Protein AF-A0A2V9I6J4-F1 (afdb_monomer_lite)

Foldseek 3Di:
DAQLNFDWDWDFDAQQNHTDIDTGGPPVCPVVNVVSVCVVCVVVVDDDDDPVVSVVSND

Sequence (59 aa):
SSLAHVHAIILRHDLNGIPAYQLLVSREYGESVWESVLHAGHEFHLEPFGLQAHQLLKA

Structure (mmCIF, N/CA/C/O backbone):
data_AF-A0A2V9I6J4-F1
#
_entry.id   AF-A0A2V9I6J4-F1
#
loop_
_atom_site.group_PDB
_atom_site.id
_atom_site.type_symbol
_atom_site.label_atom_id
_atom_site.label_alt_id
_atom_site.label_comp_id
_atom_site.label_asym_id
_atom_site.label_entity_id
_atom_site.label_seq_id
_atom_site.pdbx_PDB_ins_code
_atom_site.Cartn_x
_atom_site.Cartn_y
_atom_site.Cartn_z
_atom_site.occupancy
_atom_site.B_iso_or_equiv
_atom_site.auth_seq_id
_atom_site.auth_comp_id
_atom_site.auth_asym_id
_atom_site.auth_atom_id
_atom_site.pdbx_PDB_model_num
ATOM 1 N N . SER A 1 1 ? -7.591 -12.260 4.467 1.00 59.34 1 SER A N 1
ATOM 2 C CA . SER A 1 1 ? -6.129 -12.097 4.317 1.00 59.34 1 SER A CA 1
ATOM 3 C C . SER A 1 1 ? -5.600 -11.322 5.508 1.00 59.34 1 SER A C 1
ATOM 5 O O . SER A 1 1 ? -6.199 -10.308 5.851 1.00 59.34 1 SER A O 1
ATOM 7 N N . SER A 1 2 ? -4.532 -11.794 6.156 1.00 75.12 2 SER A N 1
ATOM 8 C CA . SER A 1 2 ? -3.835 -11.041 7.207 1.00 75.12 2 SER A CA 1
ATOM 9 C C . SER A 1 2 ? -2.572 -10.403 6.632 1.00 75.12 2 SER A C 1
ATOM 11 O O . SER A 1 2 ? -1.764 -11.106 6.028 1.00 75.12 2 SER A O 1
ATOM 13 N N . LEU A 1 3 ? -2.393 -9.101 6.833 1.00 82.62 3 LEU A N 1
ATOM 14 C CA . LEU A 1 3 ? -1.170 -8.360 6.522 1.00 82.62 3 LEU A CA 1
ATOM 15 C C . LEU A 1 3 ? -0.646 -7.782 7.833 1.00 82.62 3 LEU A C 1
ATOM 17 O O . LEU A 1 3 ? -1.406 -7.115 8.524 1.00 82.62 3 LEU A O 1
ATOM 21 N N . ALA A 1 4 ? 0.613 -8.049 8.191 1.00 85.19 4 ALA A N 1
ATOM 22 C CA . ALA A 1 4 ? 1.191 -7.586 9.459 1.00 85.19 4 ALA A CA 1
ATOM 23 C C . ALA A 1 4 ? 0.308 -7.908 10.691 1.00 85.19 4 ALA A C 1
ATOM 25 O O . ALA A 1 4 ? 0.169 -7.100 11.599 1.00 85.19 4 ALA A O 1
ATOM 26 N N . HIS A 1 5 ? -0.320 -9.093 10.706 1.00 86.19 5 HIS A N 1
ATOM 27 C CA . HIS A 1 5 ? -1.282 -9.538 11.735 1.00 86.19 5 HIS A CA 1
ATOM 28 C C . HIS A 1 5 ? -2.597 -8.739 11.815 1.00 86.19 5 HIS A C 1
ATOM 30 O O . HIS A 1 5 ? -3.377 -8.926 12.746 1.00 86.19 5 HIS A O 1
ATOM 36 N N . VAL A 1 6 ? -2.890 -7.910 10.812 1.00 89.31 6 VAL A N 1
ATOM 37 C CA . VAL A 1 6 ? -4.099 -7.084 10.725 1.00 89.31 6 VAL A CA 1
ATOM 38 C C . VAL A 1 6 ? -5.003 -7.583 9.599 1.00 89.31 6 VAL A C 1
ATOM 40 O O . VAL A 1 6 ? -4.535 -8.037 8.549 1.00 89.31 6 VAL A O 1
ATOM 43 N N . HIS A 1 7 ? -6.321 -7.501 9.802 1.00 91.75 7 HIS A N 1
ATOM 44 C CA . HIS A 1 7 ? -7.277 -7.749 8.728 1.00 91.75 7 HIS A CA 1
ATOM 45 C C . HIS A 1 7 ? -7.181 -6.627 7.687 1.00 91.75 7 HIS A C 1
ATOM 47 O O . HIS A 1 7 ? -7.457 -5.467 7.981 1.00 91.75 7 HIS A O 1
ATOM 53 N N . ALA A 1 8 ? -6.836 -6.987 6.451 1.00 94.44 8 ALA A N 1
ATOM 54 C CA . ALA A 1 8 ? -6.659 -6.038 5.357 1.00 94.44 8 ALA A CA 1
ATOM 55 C C . ALA A 1 8 ? -7.425 -6.477 4.106 1.00 94.44 8 ALA A C 1
ATOM 57 O O . ALA A 1 8 ? -7.535 -7.677 3.825 1.00 94.44 8 ALA A O 1
ATOM 58 N N . ILE A 1 9 ? -7.907 -5.503 3.336 1.00 95.25 9 ILE A N 1
ATOM 59 C CA . ILE A 1 9 ? -8.340 -5.710 1.952 1.00 95.25 9 ILE A CA 1
ATOM 60 C C . ILE A 1 9 ? -7.154 -5.350 1.059 1.00 95.25 9 ILE A C 1
ATOM 62 O O . ILE A 1 9 ? -6.610 -4.250 1.151 1.00 95.25 9 ILE A O 1
ATOM 66 N N . ILE A 1 10 ? -6.754 -6.291 0.207 1.00 94.88 10 ILE A N 1
ATOM 67 C CA . ILE A 1 10 ? -5.644 -6.124 -0.731 1.00 94.88 10 ILE A CA 1
ATOM 68 C C . ILE A 1 10 ? -6.237 -6.110 -2.133 1.00 94.88 10 ILE A C 1
ATOM 70 O O . ILE A 1 10 ? -6.836 -7.095 -2.565 1.00 94.88 10 ILE A O 1
ATOM 74 N N . LEU A 1 11 ? -6.081 -4.991 -2.834 1.00 95.38 11 LEU A N 1
ATOM 75 C CA . LEU A 1 11 ? -6.555 -4.819 -4.203 1.00 95.38 11 LEU A CA 1
ATOM 76 C C . LEU A 1 11 ? -5.353 -4.712 -5.127 1.00 95.38 11 LEU A C 1
ATOM 78 O O . LEU A 1 11 ? -4.487 -3.868 -4.908 1.00 95.38 11 LEU A O 1
ATOM 82 N N . ARG A 1 12 ? -5.304 -5.532 -6.177 1.00 95.31 12 ARG A N 1
ATOM 83 C CA . ARG A 1 12 ? -4.347 -5.309 -7.261 1.00 95.31 12 ARG A CA 1
ATOM 84 C C . ARG A 1 12 ? -4.838 -4.140 -8.112 1.00 95.31 12 ARG A C 1
ATOM 86 O O . ARG A 1 12 ? -5.957 -4.176 -8.618 1.00 95.31 12 ARG A O 1
ATOM 93 N N . HIS A 1 13 ? -4.009 -3.114 -8.240 1.00 93.50 13 HIS A N 1
ATOM 94 C CA . HIS A 1 13 ? -4.296 -1.904 -8.999 1.00 93.50 13 HIS A CA 1
ATOM 95 C C . HIS A 1 13 ? -2.985 -1.379 -9.590 1.00 93.50 13 HIS A C 1
ATOM 97 O O . HIS A 1 13 ? -2.342 -0.494 -9.021 1.00 93.50 13 HIS A O 1
ATOM 103 N N . ASP A 1 14 ? -2.594 -1.982 -10.712 1.00 93.75 14 ASP A N 1
ATOM 104 C CA . ASP A 1 14 ? -1.348 -1.695 -11.423 1.00 93.75 14 ASP A CA 1
ATOM 105 C C . ASP A 1 14 ? -1.303 -0.222 -11.889 1.00 93.75 14 ASP A C 1
ATOM 107 O O . ASP A 1 14 ? -2.324 0.367 -12.253 1.00 93.75 14 ASP A O 1
ATOM 111 N N . LEU A 1 15 ? -0.115 0.386 -11.859 1.00 92.12 15 LEU A N 1
ATOM 112 C CA . LEU A 1 15 ? 0.132 1.784 -12.230 1.00 92.12 15 LEU A CA 1
ATOM 113 C C . LEU A 1 15 ? 0.885 1.821 -13.563 1.00 92.12 15 LEU A C 1
ATOM 115 O O . LEU A 1 15 ? 2.072 1.519 -13.604 1.00 92.12 15 LEU A O 1
ATOM 119 N N . ASN A 1 16 ? 0.182 2.124 -14.658 1.00 90.62 16 ASN A N 1
ATOM 120 C CA . ASN A 1 16 ? 0.744 2.183 -16.015 1.00 90.62 16 ASN A CA 1
ATOM 121 C C . ASN A 1 16 ? 1.616 0.954 -16.384 1.00 90.62 16 ASN A C 1
ATOM 123 O O . ASN A 1 16 ? 2.759 1.060 -16.821 1.00 90.62 16 ASN A O 1
ATOM 127 N N . GLY A 1 17 ? 1.085 -0.249 -16.133 1.00 90.62 17 GLY A N 1
ATOM 128 C CA . GLY A 1 17 ? 1.777 -1.519 -16.393 1.00 90.62 17 GLY A CA 1
ATOM 129 C C . GLY A 1 17 ? 2.766 -1.958 -15.306 1.00 90.62 17 GLY A C 1
ATOM 130 O O . GLY A 1 17 ? 3.240 -3.092 -15.352 1.00 90.62 17 GLY A O 1
ATOM 131 N N . ILE A 1 18 ? 3.036 -1.117 -14.303 1.00 92.88 18 ILE A N 1
ATOM 132 C CA . ILE A 1 18 ? 3.827 -1.479 -13.123 1.00 92.88 18 ILE A CA 1
ATOM 133 C C . ILE A 1 18 ? 2.913 -2.212 -12.131 1.00 92.88 18 ILE A C 1
ATOM 135 O O . ILE A 1 18 ? 1.910 -1.633 -11.697 1.00 92.88 18 ILE A O 1
ATOM 139 N N . PRO A 1 19 ? 3.232 -3.460 -11.739 1.00 94.31 19 PRO A N 1
ATOM 140 C CA . PRO A 1 19 ? 2.452 -4.191 -10.749 1.00 94.31 19 PRO A CA 1
ATOM 141 C C . PRO A 1 19 ? 2.356 -3.417 -9.436 1.00 94.31 19 PRO A C 1
ATOM 143 O O . PRO A 1 19 ? 3.376 -3.045 -8.855 1.00 94.31 19 PRO A O 1
ATOM 146 N N . ALA A 1 20 ? 1.135 -3.186 -8.961 1.00 94.56 20 ALA A N 1
ATOM 147 C CA . ALA A 1 20 ? 0.917 -2.419 -7.742 1.00 94.56 20 ALA A CA 1
ATOM 148 C C . ALA A 1 20 ? -0.312 -2.904 -6.973 1.00 94.56 20 ALA A C 1
ATOM 150 O O . ALA A 1 20 ? -1.259 -3.471 -7.527 1.00 94.56 20 ALA A O 1
ATOM 151 N N . TYR A 1 21 ? -0.287 -2.664 -5.664 1.00 94.75 21 TYR A N 1
ATOM 152 C CA . TYR A 1 21 ? -1.353 -3.047 -4.750 1.00 94.75 21 TYR A CA 1
ATOM 153 C C . TYR A 1 21 ? -1.795 -1.855 -3.907 1.00 94.75 21 TYR A C 1
ATOM 155 O O . TYR A 1 21 ? -0.981 -1.039 -3.479 1.00 94.75 21 TYR A O 1
ATOM 163 N N . GLN A 1 22 ? -3.094 -1.784 -3.635 1.00 95.00 22 GLN A N 1
ATOM 164 C CA . GLN A 1 22 ? -3.667 -0.915 -2.617 1.00 95.00 22 GLN A CA 1
ATOM 165 C C . GLN A 1 22 ? -3.983 -1.741 -1.375 1.00 95.00 22 GLN A C 1
ATOM 167 O O . GLN A 1 22 ? -4.623 -2.794 -1.456 1.00 95.00 22 GLN A O 1
ATOM 172 N N . LEU A 1 23 ? -3.533 -1.238 -0.230 1.00 95.25 23 LEU A N 1
ATOM 173 C CA . LEU A 1 23 ? -3.710 -1.856 1.076 1.00 95.25 23 LEU A CA 1
ATOM 174 C C . LEU A 1 23 ? -4.715 -1.021 1.867 1.00 95.25 23 LEU A C 1
ATOM 176 O O . LEU A 1 23 ? -4.427 0.117 2.235 1.00 95.25 23 LEU A O 1
ATOM 180 N N . LEU A 1 24 ? -5.905 -1.571 2.103 1.00 95.75 24 LEU A N 1
ATOM 181 C CA . LEU A 1 24 ? -6.936 -0.931 2.916 1.00 95.75 24 LEU A CA 1
ATOM 182 C C . LEU A 1 24 ? -6.999 -1.636 4.270 1.00 95.75 24 LEU A C 1
ATOM 184 O O . LEU A 1 24 ? -7.258 -2.840 4.346 1.00 95.75 24 LEU A O 1
ATOM 188 N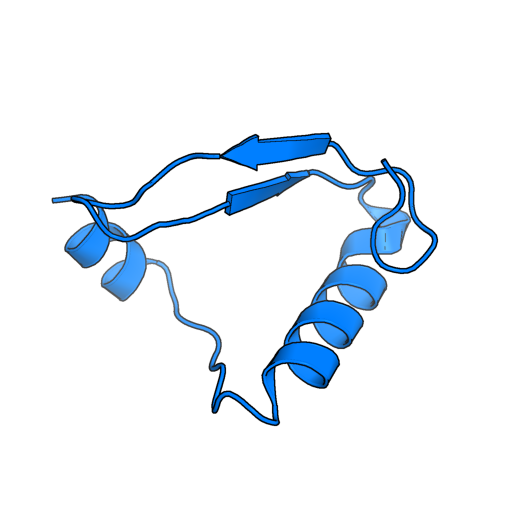 N . VAL A 1 25 ? -6.763 -0.871 5.331 1.00 95.50 25 VAL A N 1
ATOM 189 C CA . VAL A 1 25 ? -6.734 -1.338 6.721 1.00 95.50 25 VAL A CA 1
ATOM 190 C C . VAL A 1 25 ? -7.542 -0.394 7.601 1.00 95.50 25 VAL A C 1
ATOM 192 O O . VAL A 1 25 ? -7.754 0.767 7.240 1.00 95.50 25 VAL A O 1
ATOM 195 N N . SER A 1 26 ? -8.002 -0.878 8.755 1.00 95.62 26 SER A N 1
ATOM 196 C CA . SER A 1 26 ? -8.638 -0.007 9.744 1.00 95.62 26 SER A CA 1
ATOM 197 C C . SER A 1 26 ? -7.656 1.062 10.232 1.00 95.62 26 SER A C 1
ATOM 199 O O . SER A 1 26 ? -6.445 0.833 10.302 1.00 95.62 26 SER A O 1
ATOM 201 N N . ARG A 1 27 ? -8.178 2.250 10.554 1.00 95.62 27 ARG A N 1
ATOM 202 C CA . ARG A 1 27 ? -7.372 3.446 10.848 1.00 95.62 27 ARG A CA 1
ATOM 203 C C . ARG A 1 27 ? -6.393 3.225 12.001 1.00 95.62 27 ARG A C 1
ATOM 205 O O . ARG A 1 27 ? -5.265 3.696 11.928 1.00 95.62 27 ARG A O 1
ATOM 212 N N . GLU A 1 28 ? -6.821 2.514 13.035 1.00 96.25 28 GLU A N 1
ATOM 213 C CA . GLU A 1 28 ? -6.046 2.196 14.234 1.00 96.25 28 GLU A CA 1
ATOM 214 C C . GLU A 1 28 ? -4.774 1.385 13.948 1.00 96.25 28 GLU A C 1
ATOM 216 O O . GLU A 1 28 ? -3.859 1.381 14.765 1.00 96.25 28 GLU A O 1
ATOM 221 N N . TYR A 1 29 ? -4.688 0.744 12.780 1.00 94.88 29 TYR A N 1
ATOM 222 C CA . TYR A 1 29 ? -3.539 -0.060 12.372 1.00 94.88 29 TYR A CA 1
ATOM 223 C C . TYR A 1 29 ? -2.681 0.593 11.285 1.00 94.88 29 TYR A C 1
ATOM 225 O O . TYR A 1 29 ? -1.680 0.004 10.880 1.00 94.88 29 TYR A O 1
ATOM 233 N N . GLY A 1 30 ? -3.047 1.785 10.800 1.00 94.31 30 GLY A N 1
ATOM 234 C CA . GLY A 1 30 ? -2.398 2.414 9.646 1.00 94.31 30 GLY A CA 1
ATOM 235 C C . GLY A 1 30 ? -0.886 2.572 9.810 1.00 94.31 30 GLY A C 1
ATOM 236 O O . GLY A 1 30 ? -0.131 2.151 8.940 1.00 94.31 30 GLY A O 1
ATOM 237 N N . GLU A 1 31 ? -0.450 3.111 10.949 1.00 96.00 31 GLU A N 1
ATOM 238 C CA . GLU A 1 31 ? 0.971 3.308 11.266 1.00 96.00 31 GLU A CA 1
ATOM 239 C C . GLU A 1 31 ? 1.714 1.974 11.412 1.00 96.00 31 GLU A C 1
ATOM 241 O O . GLU A 1 31 ? 2.743 1.763 10.782 1.00 96.00 31 GLU A O 1
ATOM 246 N N . SER A 1 32 ? 1.155 1.020 12.161 1.00 95.38 32 SER A N 1
ATOM 247 C CA . SER A 1 32 ? 1.784 -0.294 12.355 1.00 95.38 32 SER A CA 1
ATOM 248 C C . SER A 1 32 ? 1.961 -1.059 11.038 1.00 95.38 32 SER A C 1
ATOM 250 O O . SER A 1 32 ? 3.006 -1.676 10.811 1.00 95.38 32 SER A O 1
ATOM 252 N N . VAL A 1 33 ? 0.965 -1.002 10.150 1.00 95.62 33 VAL A N 1
ATOM 253 C CA . VAL A 1 33 ? 1.036 -1.622 8.822 1.00 95.62 33 VAL A CA 1
ATOM 254 C C . VAL A 1 33 ? 2.048 -0.897 7.938 1.00 95.62 33 VAL A C 1
ATOM 256 O O . VAL A 1 33 ? 2.820 -1.563 7.253 1.00 95.62 33 VAL A O 1
ATOM 259 N N . TRP A 1 34 ? 2.077 0.438 7.972 1.00 95.50 34 TRP A N 1
ATOM 260 C CA . TRP A 1 34 ? 3.048 1.250 7.240 1.00 95.50 34 TRP A CA 1
ATOM 261 C C . TRP A 1 34 ? 4.489 0.885 7.607 1.00 95.50 34 TRP A C 1
ATOM 263 O O . TRP A 1 34 ? 5.262 0.499 6.731 1.00 95.50 34 TRP A O 1
ATOM 273 N N . GLU A 1 35 ? 4.816 0.896 8.899 1.00 96.62 35 GLU A N 1
ATOM 274 C CA . GLU A 1 35 ? 6.145 0.526 9.395 1.00 96.62 35 GLU A CA 1
ATOM 275 C C . GLU A 1 35 ? 6.511 -0.916 9.029 1.00 96.62 35 GLU A C 1
ATOM 277 O O . GLU A 1 35 ? 7.630 -1.192 8.602 1.00 96.62 35 GLU A O 1
ATOM 282 N N . SER A 1 36 ? 5.552 -1.844 9.114 1.00 95.62 36 SER A N 1
ATOM 283 C CA . SER A 1 36 ? 5.779 -3.243 8.733 1.00 95.62 36 SER A CA 1
ATOM 284 C C . SER A 1 36 ? 6.105 -3.400 7.243 1.00 95.62 36 SER A C 1
ATOM 286 O O . SER A 1 36 ? 6.962 -4.207 6.885 1.00 95.62 36 SER A O 1
ATOM 288 N N . VAL A 1 37 ? 5.439 -2.635 6.370 1.00 95.44 37 VAL A N 1
ATOM 289 C CA . VAL A 1 37 ? 5.701 -2.642 4.922 1.00 95.44 37 VAL A CA 1
ATOM 290 C C . VAL A 1 37 ? 7.061 -2.023 4.612 1.00 95.44 37 VAL A C 1
ATOM 292 O O . VAL A 1 37 ? 7.817 -2.613 3.843 1.00 95.44 37 VAL A O 1
ATOM 295 N N . LEU A 1 38 ? 7.401 -0.883 5.222 1.00 95.75 38 LEU A N 1
ATOM 296 C CA . LEU A 1 38 ? 8.714 -0.255 5.040 1.00 95.75 38 LEU A CA 1
ATOM 297 C C . LEU A 1 38 ? 9.844 -1.168 5.524 1.00 95.75 38 LEU A C 1
ATOM 299 O O . LEU A 1 38 ? 10.827 -1.364 4.814 1.00 95.75 38 LEU A O 1
ATOM 303 N N . HIS A 1 39 ? 9.676 -1.782 6.697 1.00 95.62 39 HIS A N 1
ATOM 304 C CA . HIS A 1 39 ? 10.653 -2.709 7.255 1.00 95.62 39 HIS A CA 1
ATOM 305 C C . HIS A 1 39 ? 10.893 -3.914 6.337 1.00 95.62 39 HIS A C 1
ATOM 307 O O . HIS A 1 39 ? 12.039 -4.228 6.024 1.00 95.62 39 HIS A O 1
ATOM 313 N N . ALA A 1 40 ? 9.824 -4.556 5.855 1.00 94.88 40 ALA A N 1
ATOM 314 C CA . ALA A 1 40 ? 9.934 -5.668 4.910 1.00 94.88 40 ALA A CA 1
ATOM 315 C C . ALA A 1 40 ? 10.511 -5.232 3.548 1.00 94.88 40 ALA A C 1
ATOM 317 O O . ALA A 1 40 ? 11.191 -6.006 2.884 1.00 94.88 40 ALA A O 1
ATOM 318 N N . GLY A 1 41 ? 10.256 -3.991 3.130 1.00 94.25 41 GLY A N 1
ATOM 319 C CA . GLY A 1 41 ? 10.755 -3.421 1.880 1.00 94.25 41 GLY A CA 1
ATOM 320 C C . GLY A 1 41 ? 12.224 -2.987 1.910 1.00 94.25 41 GLY A C 1
ATOM 321 O O . GLY A 1 41 ? 12.795 -2.733 0.850 1.00 94.25 41 GLY A O 1
ATOM 322 N N . HIS A 1 42 ? 12.851 -2.914 3.088 1.00 93.56 42 HIS A N 1
ATOM 323 C CA . HIS A 1 42 ? 14.214 -2.401 3.250 1.00 93.56 42 HIS A CA 1
ATOM 324 C C . HIS A 1 42 ? 15.246 -3.175 2.412 1.00 93.56 42 HIS A C 1
ATOM 326 O O . HIS A 1 42 ? 16.115 -2.570 1.788 1.00 93.56 42 HIS A O 1
ATOM 332 N N . GLU A 1 43 ? 15.132 -4.506 2.332 1.00 94.56 43 GLU A N 1
ATOM 333 C CA . GLU A 1 43 ? 16.033 -5.338 1.514 1.00 94.56 43 GLU A CA 1
ATOM 334 C C . GLU A 1 43 ? 15.880 -5.103 -0.001 1.00 94.56 43 GLU A C 1
ATOM 336 O O . GLU A 1 43 ? 16.784 -5.413 -0.774 1.00 94.56 43 GLU A O 1
ATOM 341 N N . PHE A 1 44 ? 14.761 -4.508 -0.418 1.00 94.56 44 PHE A N 1
ATOM 342 C CA . PHE A 1 44 ? 14.452 -4.169 -1.806 1.00 94.56 44 PHE A CA 1
ATOM 343 C C . PHE A 1 44 ? 14.670 -2.684 -2.121 1.00 94.56 44 PHE A C 1
ATOM 345 O O . PHE A 1 44 ? 14.285 -2.236 -3.199 1.00 94.56 44 PHE A O 1
ATOM 352 N N . HIS A 1 45 ? 15.266 -1.919 -1.196 1.00 94.62 45 HIS A N 1
ATOM 353 C CA . HIS A 1 45 ? 15.424 -0.464 -1.307 1.00 94.62 45 HIS A CA 1
ATOM 354 C C . HIS A 1 45 ? 14.091 0.268 -1.529 1.00 94.62 45 HIS A C 1
ATOM 356 O O . HIS A 1 45 ? 14.005 1.218 -2.309 1.00 94.62 45 HIS A O 1
ATOM 362 N N . LEU A 1 46 ? 13.030 -0.207 -0.872 1.00 94.44 46 LEU A N 1
ATOM 363 C CA . LEU A 1 46 ? 11.722 0.430 -0.922 1.00 94.44 46 LEU A CA 1
ATOM 364 C C . LEU A 1 46 ? 11.775 1.795 -0.231 1.00 94.44 46 LEU A C 1
ATOM 366 O O . LEU A 1 46 ? 12.162 1.894 0.930 1.00 94.44 46 LEU A O 1
ATOM 370 N N . GLU A 1 47 ? 11.313 2.824 -0.935 1.00 95.38 47 GLU A N 1
ATOM 371 C CA . GLU A 1 47 ? 11.257 4.201 -0.445 1.00 95.38 47 GLU A CA 1
ATOM 372 C C . GLU A 1 47 ? 9.834 4.761 -0.592 1.00 95.38 47 GLU A C 1
ATOM 374 O O . GLU A 1 47 ? 9.154 4.492 -1.594 1.00 95.38 47 GLU A O 1
ATOM 379 N N . PRO A 1 48 ? 9.350 5.555 0.377 1.00 96.12 48 PRO A N 1
ATOM 380 C CA . PRO A 1 48 ? 8.068 6.224 0.259 1.00 96.12 48 PRO A CA 1
ATOM 381 C C . PRO A 1 48 ? 8.130 7.349 -0.780 1.00 96.12 48 PRO A C 1
ATOM 383 O O . PRO A 1 48 ? 9.120 8.069 -0.903 1.00 96.12 48 PRO A O 1
ATOM 386 N N . PHE A 1 49 ? 7.026 7.558 -1.496 1.00 95.44 49 PHE A N 1
ATOM 387 C CA . PHE A 1 49 ? 6.900 8.654 -2.453 1.00 95.44 49 PHE A CA 1
ATOM 388 C C . PHE A 1 49 ? 5.600 9.436 -2.263 1.00 95.44 49 PHE A C 1
ATOM 390 O O . PHE A 1 49 ? 4.589 8.929 -1.778 1.00 95.44 49 PHE A O 1
ATOM 397 N N . GLY A 1 50 ? 5.651 10.712 -2.642 1.00 94.94 50 GLY A N 1
ATOM 398 C CA . GLY A 1 50 ? 4.541 11.644 -2.493 1.00 94.94 50 GLY A CA 1
ATOM 399 C C . GLY A 1 50 ? 3.570 11.657 -3.674 1.00 94.94 50 GLY A C 1
ATOM 400 O O . GLY A 1 50 ? 3.751 11.007 -4.704 1.00 94.94 50 GLY A O 1
ATOM 401 N N . LEU A 1 51 ? 2.544 12.497 -3.546 1.00 94.44 51 LEU A N 1
ATOM 402 C CA . LEU A 1 51 ? 1.456 12.605 -4.518 1.00 94.44 51 LEU A CA 1
ATOM 403 C C . LEU A 1 51 ? 1.921 12.981 -5.936 1.00 94.44 51 LEU A C 1
ATOM 405 O O . LEU A 1 51 ? 1.345 12.494 -6.904 1.00 94.44 51 LEU A O 1
ATOM 409 N N . GLN A 1 52 ? 2.954 13.818 -6.070 1.00 96.00 52 GLN A N 1
ATOM 41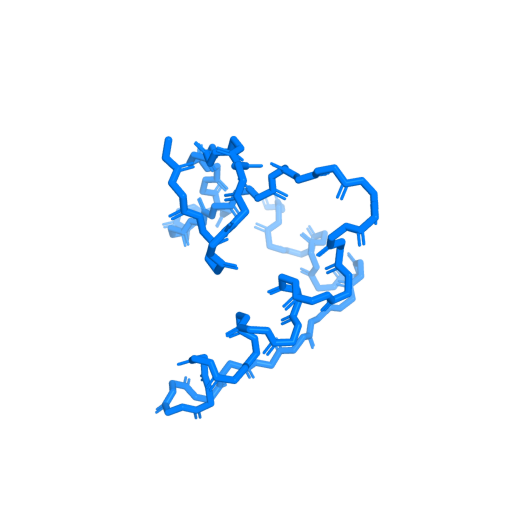0 C CA . GLN A 1 52 ? 3.468 14.240 -7.380 1.00 96.00 52 GLN A CA 1
ATOM 411 C C . GLN A 1 52 ? 4.010 13.053 -8.187 1.00 96.00 52 GLN A C 1
ATOM 413 O O . GLN A 1 52 ? 3.615 12.857 -9.333 1.00 96.00 52 GLN A O 1
ATOM 418 N N . ALA A 1 53 ? 4.854 12.218 -7.574 1.00 94.00 53 ALA A N 1
ATOM 419 C CA . ALA A 1 53 ? 5.356 11.005 -8.215 1.00 94.00 53 ALA A CA 1
ATOM 420 C C . ALA A 1 53 ? 4.213 10.027 -8.530 1.00 94.00 53 ALA A C 1
ATOM 422 O O . ALA A 1 53 ? 4.171 9.459 -9.617 1.00 94.00 53 ALA A O 1
ATOM 423 N N . HIS A 1 54 ? 3.221 9.910 -7.639 1.00 93.25 54 HIS A N 1
ATOM 424 C CA . HIS A 1 54 ? 2.030 9.090 -7.891 1.00 93.25 54 H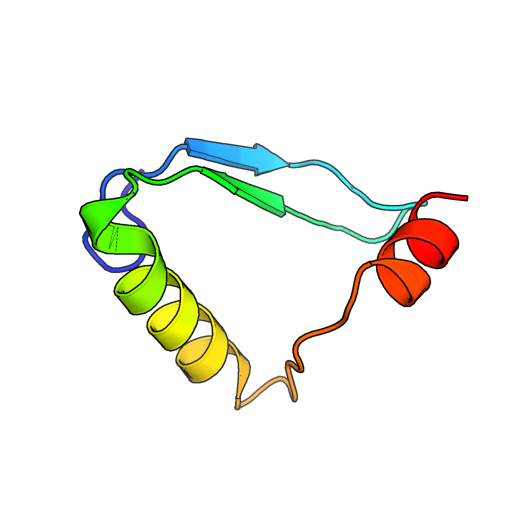IS A CA 1
ATOM 425 C C . HIS A 1 54 ? 1.244 9.525 -9.130 1.00 93.25 54 HIS A C 1
ATOM 427 O O . HIS A 1 54 ? 0.756 8.688 -9.882 1.00 93.25 54 HIS A O 1
ATOM 433 N N . GLN A 1 55 ? 1.102 10.833 -9.350 1.00 92.94 55 GLN A N 1
ATOM 434 C CA . GLN A 1 55 ? 0.416 11.367 -10.528 1.00 92.94 55 GLN A CA 1
ATOM 435 C C . GLN A 1 55 ? 1.169 11.038 -11.817 1.00 92.94 55 GLN A C 1
ATOM 437 O O . GLN A 1 55 ? 0.533 10.667 -12.799 1.00 92.94 55 GLN A O 1
ATOM 442 N N . LEU A 1 56 ? 2.502 11.111 -11.796 1.00 92.56 56 LEU A N 1
ATOM 443 C CA . LEU A 1 56 ? 3.335 10.741 -12.940 1.00 92.56 56 LEU A CA 1
ATOM 444 C C . LEU A 1 56 ? 3.227 9.247 -13.278 1.00 92.56 56 LEU A C 1
ATOM 446 O O . LEU A 1 56 ? 3.228 8.902 -14.450 1.00 92.56 56 LEU A O 1
ATOM 450 N N . LEU A 1 57 ? 3.090 8.373 -12.274 1.00 90.06 57 LEU A N 1
ATOM 451 C CA . LEU A 1 57 ? 2.935 6.921 -12.467 1.00 90.06 57 LEU A CA 1
ATOM 452 C C . LEU A 1 57 ? 1.522 6.503 -12.906 1.00 90.06 57 LEU A C 1
ATOM 454 O O . LEU A 1 57 ? 1.318 5.375 -13.350 1.00 90.06 57 LEU A O 1
ATOM 458 N N . LYS A 1 58 ? 0.531 7.383 -12.734 1.00 86.06 58 LYS A N 1
ATOM 459 C CA . LYS A 1 58 ? -0.854 7.158 -13.173 1.00 86.06 58 LYS A CA 1
ATOM 460 C C . LYS A 1 58 ? -1.124 7.613 -14.606 1.00 86.06 58 LYS A C 1
ATOM 462 O O . LYS A 1 58 ? -2.122 7.164 -15.167 1.00 86.06 58 LYS A O 1
ATOM 467 N N . ALA A 1 59 ? -0.322 8.548 -15.116 1.00 69.38 59 ALA A N 1
ATOM 468 C CA . ALA A 1 59 ? -0.414 9.071 -16.477 1.00 69.38 59 ALA A CA 1
ATOM 469 C C . ALA A 1 59 ? 0.084 8.039 -17.496 1.00 69.38 59 ALA A C 1
ATOM 471 O O . ALA A 1 59 ? -0.499 8.011 -18.601 1.00 69.38 59 ALA A O 1
#

pLDDT: mean 92.42, std 6.5, range [59.34, 96.62]

Secondary structure (DSSP, 8-state):
-EETTEEEEEEE--BTTB--EEEEE-GGGHHHHHHHHHHHHGGGT-----HHHHHHHH-

Radius of gyration: 12.43 Å; chains: 1; bounding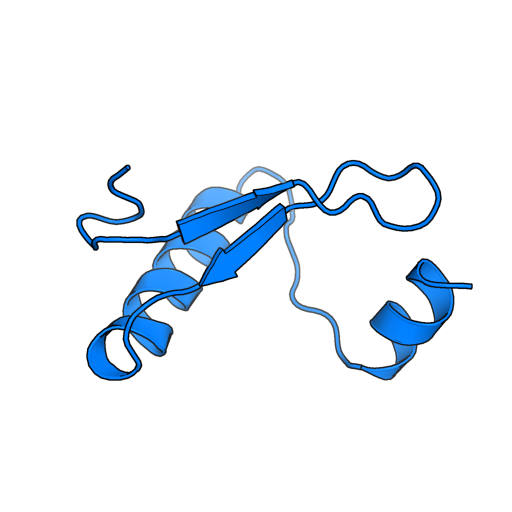 box: 25×26×31 Å

=== Feature glossary ===
Legend for the data blocks above and bel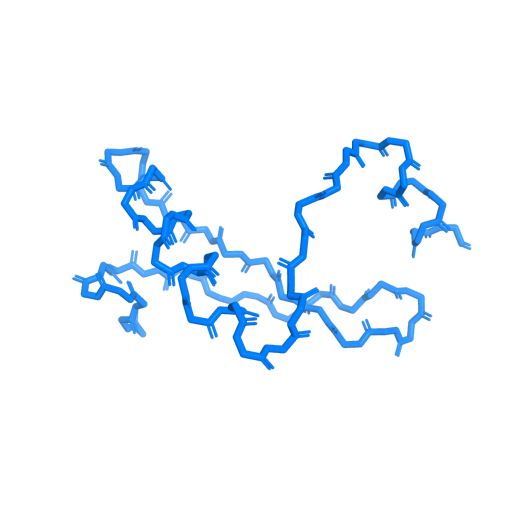ow:

— What the protein is —

Sequence gives the chain of amino acids in standard one-letter code (A=alanine, C=cysteine, …, Y=tyrosine), read N→C. It is the only feature that is directly encoded by the gene; all structural features are derived from the folded form of this sequence.

The annotation block draws on four external resources. InterPro: which protein families and domains the sequence belongs to. GO: standardized terms for what the protein does, what process it participates in, and where in the cell it acts. CATH: which structural fold it has in the CATH hierarchy. Organism: the species of origin.

— Where its atoms are —

Atomic coordinates in PDBx/mmCIF format — the same representation the Protein Data Bank distributes. Each line of the _atom_site loop places one backbone atom in Cartesian space (units: ångströms, origin: arbitrary).

Six rendered views show the 3D structure from the faces of a cube — i.e. along ±x, ±y, ±z. Rendering representation is drawn randomly per protein from cartoon (secondary-structure ribbons), sticks (backbone bonds), or molecular surface; coloring is either N→C rainbow (blue at the N-terminus through red at the C-terminus) or one color per chain.

— Local backbone conformation —

DSSP 8-state secondary structure assigns each residue one of H (α-helix), G (3₁₀-helix), I (π-helix), E (extended β-strand), B (isolated β-bridge), T (hydrogen-bonded turn), S (bend), or '-' (coil). The assignment is computed from backbone hydrogen-bond geometry via the Kabsch–Sander algorithm.

P-SEA three-state annotation labels each residue as helix, strand, or coil based purely on the geometry of the Cα trace. It serves as a fallback when the full backbone (and thus DSSP) is unavailable.

φ (phi) and ψ (psi) are the two rotatable backbone dihedrals per residue: φ is the C(i-1)–N–Cα–C torsion, ψ is the N–Cα–C–N(i+1) torsion, both in degrees on (−180°, 180°]. α-helical residues cluster near (−60°, −45°); β-strand residues near (−120°, +130°). A Ramachandran plot is simply a scatter of (φ, ψ) for every residue.

— Global shape 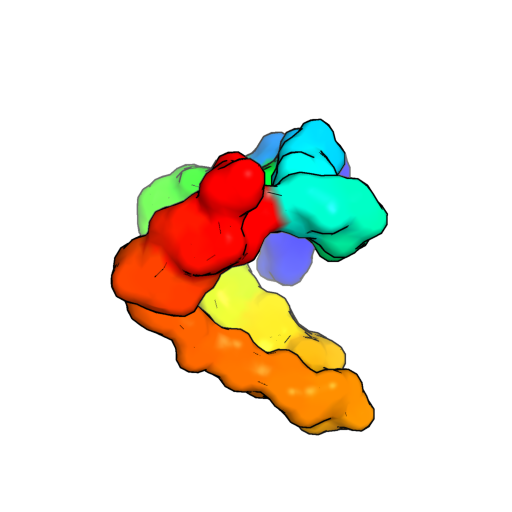and packing —

Radius of gyration (Rg) is the root-mean-square distance of Cα atoms from their centroid — a single number for overall size and compactness. A globular domain of N residues has Rg ≈ 2.2·N^0.38 Å; an extended or disordered chain has a much larger Rg. The Cα contact count is the number of residue pairs whose Cα atoms are within 8 Å and are more than four positions apart in sequence — a standard proxy for tertiary packing density. The bounding box is the smallest axis-aligned box enclosing all Cα atoms.

Accessible surface area quantifies burial. A residue with SASA near zero is packed into the hydrophobic core; one with SASA >100 Å² sits on the surface. Computed here via the Shrake–Rupley numerical algorithm with a 1.4 Å probe.

The contact map is a binary N×N matrix image: pixel (i, j) is dark where Cα_i and Cα_j are within 8 Å and |i−j|>4. Because the |i−j|>4 filter removes local helical contacts, off-diagonal stripes parallel to the main diagonal indicate parallel β-sheets; stripes perpendicular to it indicate antiparallel β-sheets. The Ramachandran plot scatters every residue's (φ, ψ) pair against the sterically allowed regions. The PAE heatmap renders the predicted-aligned-error matrix.

— Structural neighborhood —

A 3Di character summarizes, for each residue, the relative orientation of the Cα frame of its nearest spatial neighbor. Because it encodes fold topology rather than chemistry, 3Di alignments detect remote structural similarity that sequence alignment misses.

Structural nearest neighbors (via Foldseek easy-search vs the PDB). Reported per hit: target PDB id, E-value, and alignment TM-score. A TM-score above ~0.5 is the conventional threshold for 'same fold'.

— Confidence and disorder —

For AlphaFold models, the B-factor field carries pLDDT — the model's own estimate of local accuracy on a 0–100 scale. Regions with pLDDT<50 should be treated as essentially unmodeled; they often correspond to intrinsically disordered segments.

B-factor (Debye–Waller factor) reflects atomic displacement in the crystal lattice. It is an experimental observable (units Å²), not a prediction; low values mean the atom is pinned down, high values mean it moves or is heterogeneous across the crystal.

Predicted Aligned Error (PAE) is an AlphaFold confidence matrix: entry (i, j) is the expected error in the position of residue j, in ångströms, when the prediction is superimposed on the true structure at residue i. Low PAE within a block of residues means that block is internally rigid and well-predicted; high PAE between two blocks means their relative placement is uncertain even if each block individually is confident.